Protein AF-A0A7X8AMC9-F1 (afdb_monomer_lite)

Structure (mmCIF, N/CA/C/O backbone):
data_AF-A0A7X8AMC9-F1
#
_entry.id   AF-A0A7X8AMC9-F1
#
loop_
_atom_site.group_PDB
_atom_site.id
_atom_site.type_symbol
_atom_site.label_atom_id
_atom_site.label_alt_id
_atom_site.label_comp_id
_atom_site.label_asym_id
_atom_site.label_entity_id
_atom_site.label_seq_id
_atom_site.pdbx_PDB_ins_code
_atom_site.Cartn_x
_atom_site.Cartn_y
_atom_site.Cartn_z
_atom_site.occupancy
_atom_site.B_iso_or_equiv
_atom_site.auth_seq_id
_atom_site.auth_comp_id
_atom_site.auth_asym_id
_atom_site.auth_atom_id
_atom_site.pdbx_PDB_model_num
ATOM 1 N N . MET A 1 1 ? 60.939 -0.524 -78.501 1.00 47.84 1 MET A N 1
ATOM 2 C CA . MET A 1 1 ? 60.073 -1.583 -77.942 1.00 47.84 1 MET A CA 1
ATOM 3 C C . MET A 1 1 ? 59.362 -1.048 -76.698 1.00 47.84 1 MET A C 1
ATOM 5 O O . MET A 1 1 ? 59.780 -1.388 -75.613 1.00 47.84 1 MET A O 1
ATOM 9 N N . ASN A 1 2 ? 58.395 -0.122 -76.841 1.00 51.81 2 ASN A N 1
ATOM 10 C CA . ASN A 1 2 ? 57.656 0.478 -75.702 1.00 51.81 2 ASN A CA 1
ATOM 11 C C . ASN A 1 2 ? 56.337 1.196 -76.094 1.00 51.81 2 ASN A C 1
ATOM 13 O O . ASN A 1 2 ? 55.793 1.948 -75.298 1.00 51.81 2 ASN A O 1
ATOM 17 N N . TYR A 1 3 ? 55.807 0.986 -77.306 1.00 45.94 3 TYR A N 1
ATOM 18 C CA . TYR A 1 3 ? 54.571 1.655 -77.759 1.00 45.94 3 TYR A CA 1
ATOM 19 C C . TYR A 1 3 ? 53.300 0.797 -77.618 1.00 45.94 3 TYR A C 1
ATOM 21 O O . TYR A 1 3 ? 52.198 1.328 -77.658 1.00 45.94 3 TYR A O 1
ATOM 29 N N . TRP A 1 4 ? 53.441 -0.517 -77.412 1.00 45.69 4 TRP A N 1
ATOM 30 C CA . TRP A 1 4 ? 52.302 -1.441 -77.315 1.00 45.69 4 TRP A CA 1
ATOM 31 C C . TRP A 1 4 ? 51.737 -1.582 -75.892 1.00 45.69 4 TRP A C 1
ATOM 33 O O . TRP A 1 4 ? 50.541 -1.799 -75.736 1.00 45.69 4 TRP A O 1
ATOM 43 N N . LEU A 1 5 ? 52.565 -1.403 -74.854 1.00 51.44 5 LEU A N 1
ATOM 44 C CA . LEU A 1 5 ? 52.135 -1.515 -73.451 1.00 51.44 5 LEU A CA 1
ATOM 45 C C . LEU A 1 5 ? 51.328 -0.297 -72.971 1.00 51.44 5 LEU A C 1
ATOM 47 O O . LEU A 1 5 ? 50.452 -0.427 -72.122 1.00 51.44 5 LEU A O 1
ATOM 51 N N . THR A 1 6 ? 51.585 0.887 -73.527 1.00 51.53 6 THR A N 1
ATOM 52 C CA . THR A 1 6 ? 50.874 2.125 -73.173 1.00 51.53 6 THR A CA 1
ATOM 53 C C . THR A 1 6 ? 49.491 2.219 -73.819 1.00 51.53 6 THR A C 1
ATOM 55 O O . THR A 1 6 ? 48.565 2.726 -73.187 1.00 51.53 6 THR A O 1
ATOM 58 N N . GLN A 1 7 ? 49.302 1.674 -75.027 1.00 49.00 7 GLN A N 1
ATOM 59 C CA . GLN A 1 7 ? 47.988 1.645 -75.684 1.00 49.00 7 GLN A CA 1
ATOM 60 C C . GLN A 1 7 ? 47.012 0.659 -75.024 1.00 49.00 7 GLN A C 1
ATOM 62 O O . GLN A 1 7 ? 45.835 0.984 -74.874 1.00 49.00 7 GLN A O 1
ATOM 67 N N . SER A 1 8 ? 47.485 -0.503 -74.558 1.00 52.16 8 SER A N 1
ATOM 68 C CA . SER A 1 8 ? 46.627 -1.476 -73.865 1.00 52.16 8 SER A CA 1
ATOM 69 C C . SER A 1 8 ? 46.192 -0.997 -72.475 1.00 52.16 8 SER A C 1
ATOM 71 O O . SER A 1 8 ? 45.055 -1.228 -72.075 1.00 52.16 8 SER A O 1
ATOM 73 N N . PHE A 1 9 ? 47.060 -0.279 -71.753 1.00 51.66 9 PHE A N 1
ATOM 74 C CA . PHE A 1 9 ? 46.737 0.271 -70.429 1.00 51.66 9 PHE A CA 1
ATOM 75 C C . PHE A 1 9 ? 45.776 1.467 -70.516 1.00 51.66 9 PHE A C 1
ATOM 77 O O . PHE A 1 9 ? 44.861 1.595 -69.705 1.00 51.66 9 PHE A O 1
ATOM 84 N N . SER A 1 10 ? 45.941 2.312 -71.541 1.00 52.62 10 SER A N 1
ATOM 85 C CA . SER A 1 10 ? 45.059 3.455 -71.810 1.00 52.62 10 SER A CA 1
ATOM 86 C C . SER A 1 10 ? 43.629 3.031 -72.177 1.00 52.62 10 SER A C 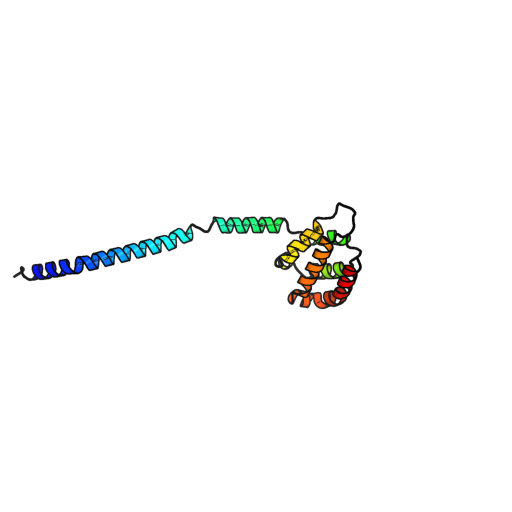1
ATOM 88 O O . SER A 1 10 ? 42.679 3.664 -71.713 1.00 52.62 10 SER A O 1
ATOM 90 N N . GLY A 1 11 ? 43.462 1.952 -72.952 1.00 51.91 11 GLY A N 1
ATOM 91 C CA . GLY A 1 11 ? 42.142 1.410 -73.297 1.00 51.91 11 GLY A CA 1
ATOM 92 C C . GLY A 1 11 ? 41.417 0.775 -72.105 1.00 51.91 11 GLY A C 1
ATOM 93 O O . GLY A 1 11 ? 40.220 0.989 -71.929 1.00 51.91 11 GLY A O 1
ATOM 94 N N . TYR A 1 12 ? 42.153 0.068 -71.242 1.00 53.19 12 TYR A N 1
ATOM 95 C CA . TYR A 1 12 ? 41.600 -0.603 -70.060 1.00 53.19 12 TYR A CA 1
ATOM 96 C C . TYR A 1 12 ? 41.173 0.387 -68.963 1.00 53.19 12 TYR A C 1
ATOM 98 O O . TYR A 1 12 ? 40.113 0.237 -68.358 1.00 53.19 12 TYR A O 1
ATOM 106 N N . LEU A 1 13 ? 41.955 1.451 -68.748 1.00 51.66 13 LEU A N 1
ATOM 107 C CA . LEU A 1 13 ? 41.579 2.545 -67.849 1.00 51.66 13 LEU A CA 1
ATOM 108 C C . LEU A 1 13 ? 40.309 3.250 -68.339 1.00 51.66 13 LEU A C 1
ATOM 110 O O . LEU A 1 13 ? 39.369 3.397 -67.571 1.00 51.66 13 LEU A O 1
ATOM 114 N N . SER A 1 14 ? 40.218 3.612 -69.621 1.00 54.81 14 SER A N 1
ATOM 115 C CA . SER A 1 14 ? 39.044 4.322 -70.158 1.00 54.81 14 SER A CA 1
ATOM 116 C C . SER A 1 14 ? 37.718 3.572 -69.934 1.00 54.81 14 SER A C 1
ATOM 118 O O . SER A 1 14 ? 36.706 4.188 -69.602 1.00 54.81 14 SER A O 1
ATOM 120 N N . GLN A 1 15 ? 37.726 2.238 -70.043 1.00 57.19 15 GLN A N 1
ATOM 121 C CA . GLN A 1 15 ? 36.517 1.416 -69.940 1.00 57.19 15 GLN A CA 1
ATOM 122 C C . GLN A 1 15 ? 36.072 1.142 -68.487 1.00 57.19 15 GLN A C 1
ATOM 124 O O . GLN A 1 15 ? 34.874 1.034 -68.236 1.00 57.19 15 GLN A O 1
ATOM 129 N N . HIS A 1 16 ? 37.001 1.112 -67.520 1.00 58.16 16 HIS A N 1
ATOM 130 C CA . HIS A 1 16 ? 36.711 0.825 -66.101 1.00 58.16 16 HIS A CA 1
ATOM 131 C C . HIS A 1 16 ? 36.710 2.059 -65.179 1.00 58.16 16 HIS A C 1
ATOM 133 O O . HIS A 1 16 ? 36.350 1.958 -64.005 1.00 58.16 16 HIS A O 1
ATOM 139 N N . MET A 1 17 ? 37.065 3.247 -65.682 1.00 62.25 17 MET A N 1
ATOM 140 C CA . MET A 1 17 ? 37.044 4.491 -64.896 1.00 62.25 17 MET A CA 1
ATOM 141 C C . MET A 1 17 ? 35.646 4.830 -64.361 1.00 62.25 17 MET A C 1
ATOM 143 O O . MET A 1 17 ? 35.526 5.275 -63.222 1.00 62.25 17 MET A O 1
ATOM 147 N N . ASN A 1 18 ? 34.582 4.558 -65.124 1.00 63.50 18 ASN A N 1
ATOM 148 C CA . ASN A 1 18 ? 33.211 4.758 -64.643 1.00 63.50 18 ASN A CA 1
ATOM 149 C C . ASN A 1 18 ? 32.849 3.806 -63.490 1.00 63.50 18 ASN A C 1
ATOM 151 O O . ASN A 1 18 ? 32.222 4.237 -62.526 1.00 63.50 18 ASN A O 1
ATOM 155 N N . GLU A 1 19 ? 33.280 2.542 -63.539 1.00 68.25 19 GLU A N 1
ATOM 156 C CA . GLU A 1 19 ? 33.027 1.569 -62.465 1.00 68.25 19 GLU A CA 1
ATOM 157 C C . GLU A 1 19 ? 33.773 1.939 -61.176 1.00 68.25 19 GLU A C 1
ATOM 159 O O . GLU A 1 19 ? 33.214 1.845 -60.080 1.00 68.25 19 GLU A O 1
ATOM 164 N N . LEU A 1 20 ? 35.006 2.443 -61.295 1.00 74.12 20 LEU A N 1
ATOM 165 C CA . LEU A 1 20 ? 35.791 2.930 -60.158 1.00 74.12 20 LEU A CA 1
ATOM 166 C C . LEU A 1 20 ? 35.185 4.194 -59.531 1.00 74.12 20 LEU A C 1
ATOM 168 O O . LEU A 1 20 ? 35.128 4.296 -58.305 1.00 74.12 20 LEU A O 1
ATOM 172 N N . ILE A 1 21 ? 34.682 5.127 -60.345 1.00 75.31 21 ILE A N 1
ATOM 173 C CA . ILE A 1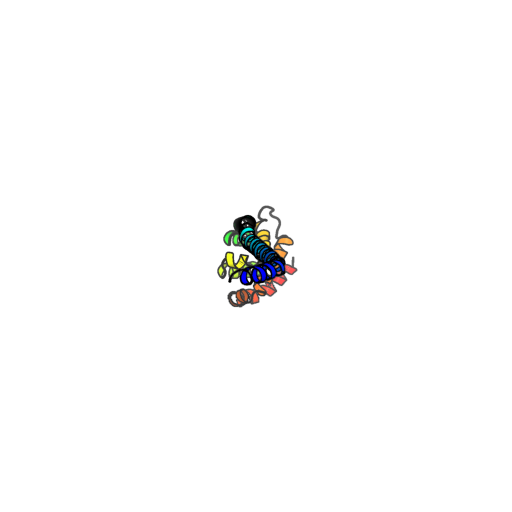 21 ? 34.009 6.342 -59.858 1.00 75.31 21 ILE A CA 1
ATOM 174 C C . ILE A 1 21 ? 32.716 5.981 -59.119 1.00 75.31 21 ILE A C 1
ATOM 176 O O . ILE A 1 21 ? 32.492 6.463 -58.008 1.00 75.31 21 ILE A O 1
ATOM 180 N N . VAL A 1 22 ? 31.887 5.101 -59.689 1.00 74.12 22 VAL A N 1
ATOM 181 C CA . VAL A 1 22 ? 30.633 4.657 -59.057 1.00 74.12 22 VAL A CA 1
ATOM 182 C C . VAL A 1 22 ? 30.916 3.939 -57.739 1.00 74.12 22 VAL A C 1
ATOM 184 O O . VAL A 1 22 ? 30.296 4.253 -56.723 1.00 74.12 22 VAL A O 1
ATOM 187 N N . THR A 1 23 ? 31.900 3.038 -57.722 1.00 79.31 23 THR A N 1
ATOM 188 C CA . THR A 1 23 ? 32.300 2.325 -56.500 1.00 79.31 23 THR A CA 1
ATOM 189 C C . THR A 1 23 ? 32.797 3.300 -55.430 1.00 79.31 23 THR A C 1
ATOM 191 O O . THR A 1 23 ? 32.397 3.199 -54.270 1.00 79.31 23 THR A O 1
ATOM 194 N N . GLY A 1 24 ? 33.595 4.302 -55.813 1.00 80.94 24 GLY A N 1
ATOM 195 C CA . GLY A 1 24 ? 34.056 5.355 -54.906 1.00 80.94 24 GLY A CA 1
ATOM 196 C C . GLY A 1 24 ? 32.911 6.171 -54.297 1.00 80.94 24 GLY A C 1
ATOM 197 O O . GLY A 1 24 ? 32.902 6.412 -53.090 1.00 80.94 24 GLY A O 1
ATOM 198 N N . ILE A 1 25 ? 31.905 6.540 -55.096 1.00 83.31 25 ILE A N 1
ATOM 199 C CA . ILE A 1 25 ? 30.727 7.284 -54.620 1.00 83.31 25 ILE A CA 1
ATOM 200 C C . ILE A 1 25 ? 29.918 6.451 -53.620 1.00 83.31 25 ILE A C 1
ATOM 202 O O . ILE A 1 25 ? 29.524 6.971 -52.576 1.00 83.31 25 ILE A O 1
ATOM 206 N N . VAL A 1 26 ? 29.705 5.161 -53.895 1.00 84.06 26 VAL A N 1
ATOM 207 C CA . VAL A 1 26 ? 28.954 4.261 -53.001 1.00 84.06 26 VAL A CA 1
ATOM 208 C C . VAL A 1 26 ? 29.668 4.097 -51.660 1.00 84.06 26 VAL A C 1
ATOM 210 O O . VAL A 1 26 ? 29.029 4.193 -50.612 1.00 84.06 26 VAL A O 1
ATOM 213 N N . VAL A 1 27 ? 30.991 3.917 -51.665 1.00 87.12 27 VAL A N 1
ATOM 214 C CA . VAL A 1 27 ? 31.783 3.799 -50.429 1.00 87.12 27 VAL A CA 1
ATOM 215 C C . VAL A 1 27 ? 31.738 5.096 -49.618 1.00 87.12 27 VAL A C 1
ATOM 217 O O . VAL A 1 27 ? 31.517 5.051 -48.407 1.00 87.12 27 VAL A O 1
ATOM 220 N N . CYS A 1 28 ? 31.865 6.257 -50.266 1.00 86.19 28 CYS A N 1
ATOM 221 C CA . CYS A 1 28 ? 31.738 7.555 -49.599 1.00 86.19 28 CYS A CA 1
ATOM 222 C C . CYS A 1 28 ? 30.335 7.773 -49.014 1.00 86.19 28 CYS A C 1
ATOM 224 O O . CYS A 1 28 ? 30.213 8.232 -47.879 1.00 86.19 28 CYS A O 1
ATOM 226 N N . ALA A 1 29 ? 29.277 7.407 -49.742 1.00 84.31 29 ALA A N 1
ATOM 227 C CA . ALA A 1 29 ? 27.903 7.513 -49.258 1.00 84.31 29 ALA A CA 1
ATOM 228 C C . ALA A 1 29 ? 27.663 6.613 -48.036 1.00 84.31 29 ALA A C 1
ATOM 230 O O . ALA A 1 29 ? 27.111 7.069 -47.035 1.00 84.31 29 ALA A O 1
ATOM 231 N N . LEU A 1 30 ? 28.144 5.366 -48.074 1.00 86.25 30 LEU A N 1
ATOM 232 C CA . LEU A 1 30 ? 28.070 4.447 -46.936 1.00 86.25 30 LEU A CA 1
ATOM 233 C C . LEU A 1 30 ? 28.838 4.986 -45.725 1.00 86.25 30 LEU A C 1
ATOM 235 O O . LEU A 1 30 ? 28.332 4.928 -44.606 1.00 86.25 30 LEU A O 1
ATOM 239 N N . PHE A 1 31 ? 30.019 5.567 -45.937 1.00 87.06 31 PHE A N 1
ATOM 240 C CA . PHE A 1 31 ? 30.802 6.167 -44.859 1.00 87.06 31 PHE A CA 1
ATOM 241 C C . PHE A 1 31 ? 30.080 7.364 -44.222 1.00 87.06 31 PHE A C 1
ATOM 243 O O . PHE A 1 31 ? 30.005 7.451 -42.998 1.00 87.06 31 PHE A O 1
ATOM 250 N N . ILE A 1 32 ? 29.471 8.240 -45.029 1.00 85.88 32 ILE A N 1
ATOM 251 C CA . ILE A 1 32 ? 28.666 9.370 -44.537 1.00 85.88 32 ILE A CA 1
ATOM 252 C C . ILE A 1 32 ? 27.464 8.870 -43.729 1.00 85.88 32 ILE A C 1
ATOM 254 O O . ILE A 1 32 ? 27.199 9.404 -42.655 1.00 85.88 32 ILE A O 1
ATOM 258 N N . VAL A 1 33 ? 26.770 7.826 -44.192 1.00 83.12 33 VAL A N 1
ATOM 259 C CA . VAL A 1 33 ? 25.640 7.223 -43.464 1.00 83.12 33 VAL A CA 1
ATOM 260 C C . VAL A 1 33 ? 26.095 6.629 -42.131 1.00 83.12 33 VAL A C 1
ATOM 262 O O . VAL A 1 33 ? 25.443 6.853 -41.114 1.00 83.12 33 VAL A O 1
ATOM 265 N N . ILE A 1 34 ? 27.230 5.928 -42.092 1.00 82.75 34 ILE A N 1
ATOM 266 C CA . ILE A 1 34 ? 27.781 5.358 -40.852 1.00 82.75 34 ILE A CA 1
ATOM 267 C C . ILE A 1 34 ? 28.174 6.466 -39.870 1.00 82.75 34 ILE A C 1
ATOM 269 O O . ILE A 1 34 ? 27.827 6.385 -38.690 1.00 82.75 34 ILE A O 1
ATOM 273 N N . VAL A 1 35 ? 28.854 7.517 -40.334 1.00 82.19 35 VAL A N 1
ATOM 274 C CA . VAL A 1 35 ? 29.218 8.675 -39.500 1.00 82.19 35 VAL A CA 1
ATOM 275 C C . VAL A 1 35 ? 27.965 9.392 -39.005 1.00 82.19 35 VAL A C 1
ATOM 277 O O . VAL A 1 35 ? 27.872 9.707 -37.824 1.00 82.19 35 VAL A O 1
ATOM 280 N N . TYR A 1 36 ? 26.961 9.584 -39.860 1.00 76.94 36 TYR A N 1
ATOM 281 C CA . TYR A 1 36 ? 25.689 10.183 -39.469 1.00 76.94 36 TYR A CA 1
ATOM 282 C C . TYR A 1 36 ? 24.993 9.344 -38.390 1.00 76.94 36 TYR A C 1
ATOM 284 O O . TYR A 1 36 ? 24.673 9.863 -37.325 1.00 76.94 36 TYR A O 1
ATOM 292 N N . LEU A 1 37 ? 24.843 8.033 -38.597 1.00 74.62 37 LEU A N 1
ATOM 293 C CA . LEU A 1 37 ? 24.197 7.135 -37.637 1.00 74.62 37 LEU A CA 1
ATOM 294 C C . LEU A 1 37 ? 24.965 7.019 -36.320 1.00 74.62 37 LEU A C 1
ATOM 296 O O . LEU A 1 37 ? 24.344 6.937 -35.268 1.00 74.62 37 LEU A O 1
ATOM 300 N N . THR A 1 38 ? 26.295 7.013 -36.336 1.00 72.44 38 THR A N 1
ATOM 301 C CA . THR A 1 38 ? 27.094 6.905 -35.103 1.00 72.44 38 THR A CA 1
ATOM 302 C C . THR A 1 38 ? 27.187 8.229 -34.347 1.00 72.44 38 THR A C 1
ATOM 304 O O . THR A 1 38 ? 27.151 8.234 -33.115 1.00 72.44 38 THR A O 1
ATOM 307 N N . PHE A 1 39 ? 27.267 9.355 -35.058 1.00 63.56 39 PHE A N 1
ATOM 308 C CA . PHE A 1 39 ? 27.466 10.673 -34.459 1.00 63.56 39 PHE A CA 1
ATOM 309 C C . PHE A 1 39 ? 26.147 11.340 -34.046 1.00 63.56 39 PHE A C 1
ATOM 311 O O . PHE A 1 39 ? 26.056 11.868 -32.937 1.00 63.56 39 PHE A O 1
ATOM 318 N N . PHE A 1 40 ? 25.092 11.271 -34.870 1.00 58.88 40 PHE A N 1
ATOM 319 C CA . PHE A 1 40 ? 23.781 11.828 -34.507 1.00 58.88 40 PHE A CA 1
ATOM 320 C C . PHE A 1 40 ? 23.047 10.983 -33.466 1.00 58.88 40 PHE A C 1
ATOM 322 O O . PHE A 1 40 ? 22.411 11.550 -32.578 1.00 58.88 40 PHE A O 1
ATOM 329 N N . ARG A 1 41 ? 23.197 9.651 -33.482 1.00 55.31 41 ARG A N 1
ATOM 330 C CA . ARG A 1 41 ? 22.585 8.783 -32.459 1.00 55.31 41 ARG A CA 1
ATOM 331 C C . ARG A 1 41 ? 23.209 8.970 -31.072 1.00 55.31 41 ARG A C 1
ATOM 333 O O . ARG A 1 41 ? 22.542 8.718 -30.082 1.00 55.31 41 ARG A O 1
ATOM 340 N N . ARG A 1 42 ? 24.446 9.481 -30.977 1.00 52.56 42 ARG A N 1
ATOM 341 C CA . ARG A 1 42 ? 25.078 9.840 -29.691 1.00 52.56 42 ARG A CA 1
ATOM 342 C C . ARG A 1 42 ? 24.671 11.211 -29.145 1.00 52.56 42 ARG A C 1
ATOM 344 O O . ARG A 1 42 ? 24.874 11.454 -27.961 1.00 52.56 42 ARG A O 1
ATOM 351 N N . ARG A 1 43 ? 24.131 12.120 -29.965 1.00 52.34 43 ARG A N 1
ATOM 352 C CA . ARG A 1 43 ? 23.815 13.496 -29.531 1.00 52.34 43 ARG A CA 1
ATOM 353 C C . ARG A 1 43 ? 22.374 13.710 -29.068 1.00 52.34 43 ARG A C 1
ATOM 355 O O . ARG A 1 43 ? 22.101 14.758 -28.493 1.00 52.34 43 ARG A O 1
ATOM 362 N N . HIS A 1 44 ? 21.472 12.757 -29.298 1.00 49.25 44 HIS A N 1
ATOM 363 C CA . HIS A 1 44 ? 20.031 12.989 -29.150 1.00 49.25 44 HIS A CA 1
ATOM 364 C C . HIS A 1 44 ? 19.386 12.507 -27.839 1.00 49.25 44 HIS A C 1
ATOM 366 O O . HIS A 1 44 ? 18.186 12.701 -27.670 1.00 49.25 44 HIS A O 1
ATOM 372 N N . GLU A 1 45 ? 20.147 11.945 -26.894 1.00 52.69 45 GLU A N 1
ATOM 373 C CA . GLU A 1 45 ? 19.591 11.388 -25.646 1.00 52.69 45 GLU A CA 1
ATOM 374 C C . GLU A 1 45 ? 19.951 12.068 -24.300 1.00 52.69 45 GLU A C 1
ATOM 376 O O . GLU A 1 45 ? 19.585 11.505 -23.273 1.00 52.69 45 GLU A O 1
ATOM 381 N N . PRO A 1 46 ? 20.563 13.271 -24.190 1.00 50.91 46 PRO A N 1
ATOM 382 C CA . PRO A 1 46 ? 20.748 13.877 -22.864 1.00 50.91 46 PRO A CA 1
ATOM 383 C C . PRO A 1 46 ? 19.460 14.505 -22.288 1.00 50.91 46 PRO A C 1
ATOM 385 O O . PRO A 1 46 ? 19.304 14.576 -21.074 1.00 50.91 46 PRO A O 1
ATOM 388 N N . GLY A 1 47 ? 18.514 14.938 -23.134 1.00 52.91 47 GLY A N 1
ATOM 389 C CA . GLY A 1 47 ? 17.319 15.676 -22.689 1.00 52.91 47 GLY A CA 1
ATOM 390 C C . GLY A 1 47 ? 16.162 14.805 -22.184 1.00 52.91 47 GLY A C 1
ATOM 391 O O . GLY A 1 47 ? 15.475 15.187 -21.244 1.00 52.91 47 GLY A O 1
ATOM 392 N N . ILE A 1 48 ? 15.951 13.621 -22.772 1.00 54.62 48 ILE A N 1
ATOM 393 C CA . ILE A 1 48 ? 14.868 12.711 -22.356 1.00 54.62 48 ILE A CA 1
ATOM 394 C C . ILE A 1 48 ? 15.223 12.025 -21.034 1.00 54.62 48 ILE A C 1
ATOM 396 O O . ILE A 1 48 ? 14.365 11.913 -20.167 1.00 54.62 48 ILE A O 1
ATOM 400 N N . GLN A 1 49 ? 16.486 11.627 -20.841 1.00 50.53 49 GLN A N 1
ATOM 401 C CA . GLN A 1 49 ? 16.924 11.036 -19.575 1.00 50.53 49 GLN A CA 1
ATOM 402 C C . GLN A 1 49 ? 16.822 12.036 -18.418 1.00 50.53 49 GLN A C 1
ATOM 404 O O . GLN A 1 49 ? 16.255 11.684 -17.393 1.00 50.53 49 GLN A O 1
ATOM 409 N N . GLN A 1 50 ? 17.235 13.295 -18.605 1.00 52.81 50 GLN A N 1
ATOM 410 C CA . GLN A 1 50 ? 17.063 14.338 -17.583 1.00 52.81 50 GLN A CA 1
ATOM 411 C C . GLN A 1 50 ? 15.591 14.662 -17.296 1.00 52.81 50 GLN A C 1
ATOM 413 O O . GLN A 1 50 ? 15.237 14.917 -16.147 1.00 52.81 50 GLN A O 1
ATOM 418 N N . LEU A 1 51 ? 14.714 14.636 -18.307 1.00 56.22 51 LEU A N 1
ATOM 419 C CA . LEU A 1 51 ? 13.275 14.845 -18.113 1.00 56.22 51 LEU A CA 1
ATOM 420 C C . LEU A 1 51 ? 12.624 13.672 -17.364 1.00 56.22 51 LEU A C 1
ATOM 422 O O . LEU A 1 51 ? 11.806 13.889 -16.478 1.00 56.22 51 LEU A O 1
ATOM 426 N N . ILE A 1 52 ? 13.014 12.433 -17.677 1.00 56.41 52 ILE A N 1
ATOM 427 C CA . ILE A 1 52 ? 12.551 11.240 -16.956 1.00 56.41 52 ILE A CA 1
ATOM 428 C C . ILE A 1 52 ? 13.074 11.261 -15.520 1.00 56.41 52 ILE A C 1
ATOM 430 O O . ILE A 1 52 ? 12.309 11.005 -14.602 1.00 56.41 52 ILE A O 1
ATOM 434 N N . GLU A 1 53 ? 14.343 11.600 -15.309 1.00 51.69 53 GLU A N 1
ATOM 435 C CA . GLU A 1 53 ? 14.972 11.644 -13.989 1.00 51.69 53 GLU A CA 1
ATOM 436 C C . GLU A 1 53 ? 14.363 12.751 -13.116 1.00 51.69 53 GLU A C 1
ATOM 438 O O . GLU A 1 53 ? 14.003 12.496 -11.972 1.00 51.69 53 GLU A O 1
ATOM 443 N N . THR A 1 54 ? 14.116 13.943 -13.666 1.00 54.75 54 THR A N 1
ATOM 444 C CA . THR A 1 54 ? 13.412 15.026 -12.952 1.00 54.75 54 THR A CA 1
ATOM 445 C C . THR A 1 54 ? 11.947 14.697 -12.677 1.00 54.75 54 THR A C 1
ATOM 447 O O . THR A 1 54 ? 11.501 14.913 -11.555 1.00 54.75 54 THR A O 1
ATOM 450 N N . GLN A 1 55 ? 11.211 14.099 -13.621 1.00 56.44 55 GLN A N 1
ATOM 451 C CA . GLN A 1 55 ? 9.837 13.639 -13.376 1.00 56.44 55 GLN A CA 1
ATOM 452 C C . GLN A 1 55 ? 9.773 12.491 -12.367 1.00 56.44 55 GLN A C 1
ATOM 454 O O . GLN A 1 55 ? 8.835 12.424 -11.577 1.00 56.44 55 GLN A O 1
ATOM 459 N N . PHE A 1 56 ? 10.751 11.586 -12.361 1.00 53.38 56 PHE A N 1
ATOM 460 C CA . PHE A 1 56 ? 10.818 10.489 -11.400 1.00 53.38 56 PHE A CA 1
ATOM 461 C C . PHE A 1 56 ? 11.174 11.002 -10.001 1.00 53.38 56 PHE A C 1
ATOM 463 O O . PHE A 1 56 ? 10.549 10.575 -9.032 1.00 53.38 56 PHE A O 1
ATOM 470 N N . LEU A 1 57 ? 12.098 11.964 -9.897 1.00 51.88 57 LEU A N 1
ATOM 471 C CA . LEU A 1 57 ? 12.477 12.646 -8.652 1.00 51.88 57 LEU A CA 1
ATOM 472 C C . LEU A 1 57 ? 11.348 13.528 -8.099 1.00 51.88 57 LEU A C 1
ATOM 474 O O . LEU A 1 57 ? 11.102 13.542 -6.896 1.00 51.88 57 LEU A O 1
ATOM 478 N N . GLU A 1 58 ? 10.613 14.233 -8.957 1.00 51.91 58 GLU A N 1
ATOM 479 C CA . GLU A 1 58 ? 9.442 15.023 -8.561 1.00 51.91 58 GLU A CA 1
ATOM 480 C C . GLU A 1 58 ? 8.280 14.119 -8.125 1.00 51.91 58 GLU A C 1
ATOM 482 O O . GLU A 1 58 ? 7.601 14.399 -7.136 1.00 51.91 58 GLU A O 1
ATOM 487 N N . LYS A 1 59 ? 8.104 12.978 -8.802 1.00 53.53 59 LYS A N 1
ATOM 488 C CA . LYS A 1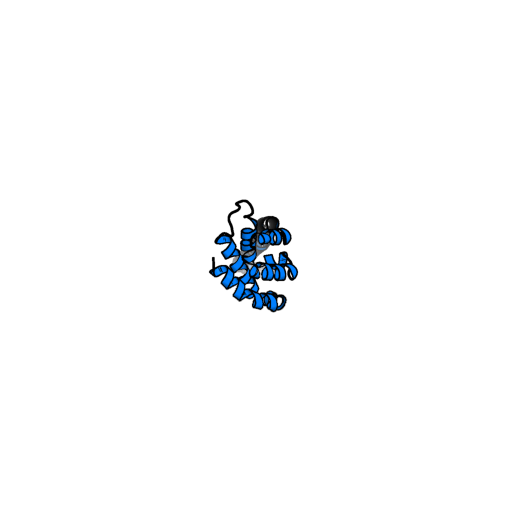 59 ? 7.095 11.978 -8.448 1.00 53.53 59 LYS A CA 1
ATOM 489 C C . LYS A 1 59 ? 7.428 11.234 -7.159 1.00 53.53 59 LYS A C 1
ATOM 491 O O . LYS A 1 59 ? 6.491 10.922 -6.444 1.00 53.53 59 LYS A O 1
ATOM 496 N N . THR A 1 60 ? 8.705 10.991 -6.838 1.00 53.31 60 THR A N 1
ATOM 497 C CA . THR A 1 60 ? 9.137 10.386 -5.557 1.00 53.31 60 THR A CA 1
ATOM 498 C C . THR A 1 60 ? 9.130 11.375 -4.396 1.00 53.31 60 THR A C 1
ATOM 500 O O . THR A 1 60 ? 8.820 10.980 -3.277 1.00 53.31 60 THR A O 1
ATOM 503 N N . ARG A 1 61 ? 9.388 12.665 -4.643 1.00 56.94 61 ARG A N 1
ATOM 504 C CA . ARG A 1 61 ? 9.350 13.712 -3.606 1.00 56.94 61 ARG A CA 1
ATOM 505 C C . ARG A 1 61 ? 7.952 13.938 -3.009 1.00 56.94 61 ARG A C 1
ATOM 507 O O . ARG A 1 61 ? 7.860 14.424 -1.888 1.00 56.94 61 ARG A O 1
ATOM 514 N N . ASN A 1 62 ? 6.895 13.575 -3.737 1.00 71.12 62 ASN A N 1
ATOM 515 C CA . ASN A 1 62 ? 5.500 13.739 -3.313 1.00 71.12 62 ASN A CA 1
ATOM 516 C C . ASN A 1 62 ? 4.825 12.414 -2.906 1.00 71.12 62 ASN A C 1
ATOM 518 O O . ASN A 1 62 ? 3.600 12.368 -2.787 1.00 71.12 62 ASN A O 1
ATOM 522 N N . LEU A 1 63 ? 5.586 11.325 -2.742 1.00 83.12 63 LEU A N 1
ATOM 523 C CA . LEU A 1 63 ? 5.024 10.069 -2.245 1.00 83.12 63 LEU A CA 1
ATOM 524 C C . LEU A 1 63 ? 4.909 10.126 -0.724 1.00 83.12 63 LEU A C 1
ATOM 526 O O . LEU A 1 63 ? 5.872 10.533 -0.072 1.00 83.12 63 LEU A O 1
ATOM 530 N N . PRO A 1 64 ? 3.773 9.698 -0.153 1.00 86.94 64 PRO A N 1
ATOM 531 C CA . PRO A 1 64 ? 3.601 9.762 1.284 1.00 86.94 64 PRO A CA 1
ATOM 532 C C . PRO A 1 64 ? 4.586 8.844 2.021 1.00 86.94 64 PRO A C 1
ATOM 534 O O . PRO A 1 64 ? 5.102 7.859 1.497 1.00 86.94 64 PRO A O 1
ATOM 537 N N . THR A 1 65 ? 4.884 9.142 3.269 1.00 90.06 65 THR A N 1
ATOM 538 C CA . THR A 1 65 ? 5.666 8.238 4.116 1.00 90.06 65 THR A CA 1
ATOM 539 C C . THR A 1 65 ? 4.762 7.185 4.748 1.00 90.06 65 THR A C 1
ATOM 541 O O . THR A 1 65 ? 3.534 7.322 4.786 1.00 90.06 65 THR A O 1
ATOM 544 N N . LYS A 1 66 ? 5.365 6.115 5.275 1.00 91.06 66 LYS A N 1
ATOM 545 C CA . LYS A 1 66 ? 4.634 5.110 6.054 1.00 91.06 66 LYS A CA 1
ATOM 546 C C . LYS A 1 66 ? 3.878 5.773 7.207 1.00 91.06 66 LYS A C 1
ATOM 548 O O . LYS A 1 66 ? 2.727 5.438 7.462 1.00 91.06 66 LYS A O 1
ATOM 553 N N . GLU A 1 67 ? 4.517 6.720 7.879 1.00 89.06 67 GLU A N 1
ATOM 554 C CA . GLU A 1 67 ? 3.977 7.454 9.016 1.00 89.06 67 GLU A CA 1
ATOM 555 C C . GLU A 1 67 ? 2.794 8.335 8.604 1.00 89.06 67 GLU A C 1
ATOM 557 O O . GLU A 1 67 ? 1.775 8.341 9.289 1.00 89.06 67 GLU A O 1
ATOM 562 N N . GLU A 1 68 ? 2.880 9.032 7.469 1.00 88.75 68 GLU A N 1
ATOM 563 C CA . GLU A 1 68 ? 1.768 9.833 6.936 1.00 88.75 68 GLU A CA 1
ATOM 564 C C . GLU A 1 68 ? 0.549 8.969 6.608 1.00 88.75 68 GLU A C 1
ATOM 566 O O . GLU A 1 68 ? -0.575 9.330 6.957 1.00 88.75 68 GLU A O 1
ATOM 571 N N . ILE A 1 69 ? 0.769 7.795 6.011 1.00 89.62 69 ILE A N 1
ATOM 572 C CA . ILE A 1 69 ? -0.301 6.835 5.727 1.00 89.62 69 ILE A CA 1
ATOM 573 C C . ILE A 1 69 ? -0.908 6.307 7.032 1.00 89.62 69 ILE A C 1
ATOM 575 O O . ILE A 1 69 ? -2.128 6.308 7.180 1.00 89.62 69 ILE A O 1
ATOM 579 N N . LEU A 1 70 ? -0.079 5.879 7.990 1.00 86.88 70 LEU A N 1
ATOM 580 C CA . LEU A 1 70 ? -0.549 5.351 9.275 1.00 86.88 70 LEU A CA 1
ATOM 581 C C . LEU A 1 70 ? -1.303 6.402 10.103 1.00 86.88 70 LEU A C 1
ATOM 583 O O . LEU A 1 70 ? -2.264 6.065 10.787 1.00 86.88 70 LEU A O 1
ATOM 587 N N . ASN A 1 71 ? -0.910 7.671 10.019 1.00 85.69 71 ASN A N 1
ATOM 588 C CA . ASN A 1 71 ? -1.637 8.760 10.666 1.00 85.69 71 ASN A CA 1
ATOM 589 C C . ASN A 1 71 ? -2.980 9.024 9.976 1.00 85.69 71 ASN A C 1
ATOM 591 O O . ASN A 1 71 ? -3.982 9.223 10.655 1.00 85.69 71 ASN A O 1
ATOM 595 N N . ALA A 1 72 ? -3.023 8.976 8.640 1.00 81.88 72 ALA A N 1
ATOM 596 C CA . ALA A 1 72 ? -4.260 9.168 7.889 1.00 81.88 72 ALA A CA 1
ATOM 597 C C . ALA A 1 72 ? -5.304 8.078 8.187 1.00 81.88 72 ALA A C 1
ATOM 599 O O . ALA A 1 72 ? -6.495 8.374 8.236 1.00 81.88 72 ALA A O 1
ATOM 600 N N . ILE A 1 73 ? -4.877 6.832 8.433 1.00 81.12 73 ILE A N 1
ATOM 601 C CA . ILE A 1 73 ? -5.819 5.735 8.702 1.00 81.12 73 ILE A CA 1
ATOM 602 C C . ILE A 1 73 ? -6.441 5.742 10.100 1.00 81.12 73 ILE A C 1
ATOM 604 O O . ILE A 1 73 ? -7.416 5.024 10.313 1.00 81.12 73 ILE A O 1
ATOM 608 N N . VAL A 1 74 ? -5.932 6.542 11.044 1.00 77.31 74 VAL A N 1
ATOM 609 C CA . VAL A 1 74 ? -6.567 6.707 12.369 1.00 77.31 74 VAL A CA 1
ATOM 610 C C . VAL A 1 74 ? -7.986 7.266 12.226 1.00 77.31 74 VAL A C 1
ATOM 612 O O . VAL A 1 74 ? -8.873 6.910 12.996 1.00 77.31 74 VAL A O 1
ATOM 615 N N . GLU A 1 75 ? -8.225 8.063 11.184 1.00 76.44 75 GLU A N 1
ATOM 616 C CA . GLU A 1 75 ? -9.533 8.634 10.846 1.00 76.44 75 GLU A CA 1
ATOM 617 C C . GLU A 1 75 ? -10.502 7.604 10.221 1.00 76.44 75 GLU A C 1
ATOM 619 O O . GLU A 1 75 ? -11.648 7.931 9.909 1.00 76.44 75 GLU A O 1
ATOM 624 N N . PHE A 1 76 ? -10.066 6.353 10.018 1.00 82.00 76 PHE A N 1
ATOM 625 C CA . PHE A 1 76 ? -10.856 5.268 9.423 1.00 82.00 76 PHE A CA 1
ATOM 626 C C . PHE A 1 76 ? -11.339 4.243 10.460 1.00 82.00 76 PHE A C 1
ATOM 628 O O . PHE A 1 76 ? -11.389 3.045 10.187 1.00 82.00 76 PHE A O 1
ATOM 635 N N . ASP A 1 77 ? -11.727 4.710 11.647 1.00 81.62 77 ASP A N 1
ATOM 636 C CA . ASP A 1 77 ? -12.157 3.898 12.798 1.00 81.62 77 ASP A CA 1
ATOM 637 C C . ASP A 1 77 ? -13.256 2.858 12.488 1.00 81.62 77 ASP A C 1
ATOM 639 O O . ASP A 1 77 ? -13.281 1.778 13.080 1.00 81.62 77 ASP A O 1
ATOM 643 N N . ARG A 1 78 ? -14.131 3.143 11.517 1.00 86.25 78 ARG A N 1
ATOM 644 C CA . ARG A 1 78 ? -15.185 2.235 11.027 1.00 86.25 78 ARG A CA 1
ATOM 645 C C . ARG A 1 78 ? -14.683 1.062 10.178 1.00 86.25 78 ARG A C 1
ATOM 647 O O . ARG A 1 78 ? -15.491 0.200 9.849 1.00 86.25 78 ARG A O 1
ATOM 654 N N . TYR A 1 79 ? -13.397 1.029 9.825 1.00 91.00 79 TYR A N 1
ATOM 655 C CA . TYR A 1 79 ? -12.790 0.021 8.944 1.00 91.00 79 TYR A CA 1
ATOM 656 C C . TYR A 1 79 ? -11.605 -0.683 9.623 1.00 91.00 79 TYR A C 1
ATOM 658 O O . TYR A 1 79 ? -10.469 -0.634 9.130 1.00 91.00 79 TYR A O 1
ATOM 666 N N . PRO A 1 80 ? -11.818 -1.334 10.780 1.00 93.00 80 PRO A N 1
ATOM 667 C CA . PRO A 1 80 ? -10.741 -1.978 11.525 1.00 93.00 80 PRO A CA 1
ATOM 668 C C . PRO A 1 80 ? -10.061 -3.095 10.724 1.00 93.00 80 PRO A C 1
ATOM 670 O O . PRO A 1 80 ? -8.859 -3.319 10.892 1.00 93.00 80 PRO A O 1
ATOM 673 N N . SER A 1 81 ? -10.792 -3.772 9.832 1.00 94.94 81 SER A N 1
ATOM 674 C CA . SER A 1 81 ? -10.242 -4.833 8.985 1.00 94.94 81 SER A CA 1
ATOM 675 C C . SER A 1 81 ? -9.252 -4.274 7.959 1.00 94.94 81 SER A C 1
ATOM 677 O O . SER A 1 81 ? -8.159 -4.820 7.791 1.00 94.94 81 SER A O 1
ATOM 679 N N . PHE A 1 82 ? -9.562 -3.121 7.355 1.00 94.81 82 PHE A N 1
ATOM 680 C CA . PHE A 1 82 ? -8.626 -2.407 6.479 1.00 94.81 82 PHE A CA 1
ATOM 681 C C . PHE A 1 82 ? -7.359 -1.977 7.220 1.00 94.81 82 PHE A C 1
ATOM 683 O O . PHE A 1 82 ? -6.252 -2.212 6.734 1.00 94.81 82 PHE A O 1
ATOM 690 N N . ILE A 1 83 ? -7.507 -1.383 8.409 1.00 93.94 83 ILE A N 1
ATOM 691 C CA . ILE A 1 83 ? -6.372 -0.909 9.214 1.00 93.94 83 ILE A CA 1
ATOM 692 C C . ILE A 1 83 ? -5.411 -2.064 9.518 1.00 93.94 83 ILE A C 1
ATOM 694 O O . ILE A 1 83 ? -4.194 -1.901 9.393 1.00 93.94 83 ILE A O 1
ATOM 698 N N . ARG A 1 84 ? -5.937 -3.244 9.869 1.00 94.94 84 ARG A N 1
ATOM 699 C CA . ARG A 1 84 ? -5.132 -4.450 10.128 1.00 94.94 84 ARG A CA 1
ATOM 700 C C . ARG A 1 84 ? -4.373 -4.915 8.892 1.00 94.94 84 ARG A C 1
ATOM 702 O O . ARG A 1 84 ? -3.160 -5.111 8.980 1.00 94.94 84 ARG A O 1
ATOM 709 N N . ILE A 1 85 ? -5.063 -5.036 7.756 1.00 95.88 85 ILE A N 1
ATOM 710 C CA . ILE A 1 85 ? -4.453 -5.411 6.473 1.00 95.88 85 ILE A CA 1
ATOM 711 C C . ILE A 1 85 ? -3.327 -4.440 6.124 1.00 95.88 85 ILE A C 1
ATOM 713 O O . ILE A 1 85 ? -2.191 -4.855 5.892 1.00 95.88 85 ILE A O 1
ATOM 717 N N . LEU A 1 86 ? -3.624 -3.140 6.126 1.00 95.31 86 LEU A N 1
ATOM 718 C CA . LEU A 1 86 ? -2.667 -2.131 5.705 1.00 95.31 86 LEU A CA 1
ATOM 719 C C . LEU A 1 86 ? -1.452 -2.085 6.633 1.00 95.31 86 LEU A C 1
ATOM 721 O O . LEU A 1 86 ? -0.320 -2.036 6.160 1.00 95.31 86 LEU A O 1
ATOM 725 N N . THR A 1 87 ? -1.669 -2.163 7.946 1.00 94.25 87 THR A N 1
ATOM 726 C CA . THR A 1 87 ? -0.583 -2.175 8.934 1.00 94.25 87 THR A CA 1
ATOM 727 C C . THR A 1 87 ? 0.328 -3.387 8.751 1.00 94.25 87 THR A C 1
ATOM 729 O O . THR A 1 87 ? 1.550 -3.239 8.788 1.00 94.25 87 THR A O 1
ATOM 732 N N . ALA A 1 88 ? -0.235 -4.578 8.517 1.00 95.19 88 ALA A N 1
ATOM 733 C CA . ALA A 1 88 ? 0.554 -5.784 8.275 1.00 95.19 88 ALA A CA 1
ATOM 734 C C . ALA A 1 88 ? 1.432 -5.638 7.024 1.00 95.19 88 ALA A C 1
ATOM 736 O O . ALA A 1 88 ? 2.639 -5.882 7.086 1.00 95.19 88 ALA A O 1
ATOM 737 N N . VAL A 1 89 ? 0.859 -5.151 5.921 1.00 95.94 89 VAL A N 1
ATOM 738 C CA . VAL A 1 89 ? 1.599 -4.929 4.671 1.00 95.94 89 VAL A CA 1
ATOM 739 C C . VAL A 1 89 ? 2.683 -3.856 4.849 1.00 95.94 89 VAL A C 1
ATOM 741 O O . VAL A 1 89 ? 3.843 -4.095 4.519 1.00 95.94 89 VAL A O 1
ATOM 744 N N . LEU A 1 90 ? 2.369 -2.702 5.443 1.00 94.38 90 LEU A N 1
ATOM 745 C CA . LEU A 1 90 ? 3.340 -1.619 5.673 1.00 94.38 90 LEU A CA 1
ATOM 746 C C . LEU A 1 90 ? 4.463 -1.992 6.657 1.00 94.38 90 LEU A C 1
ATOM 748 O O . LEU A 1 90 ? 5.515 -1.350 6.684 1.00 94.38 90 LEU A O 1
ATOM 752 N N . ASN A 1 91 ? 4.256 -2.988 7.518 1.00 94.12 91 ASN A N 1
ATOM 753 C CA . ASN A 1 91 ? 5.300 -3.510 8.402 1.00 94.12 91 ASN A CA 1
ATOM 754 C C . ASN A 1 91 ? 6.204 -4.530 7.712 1.00 94.12 91 ASN A C 1
ATOM 756 O O . ASN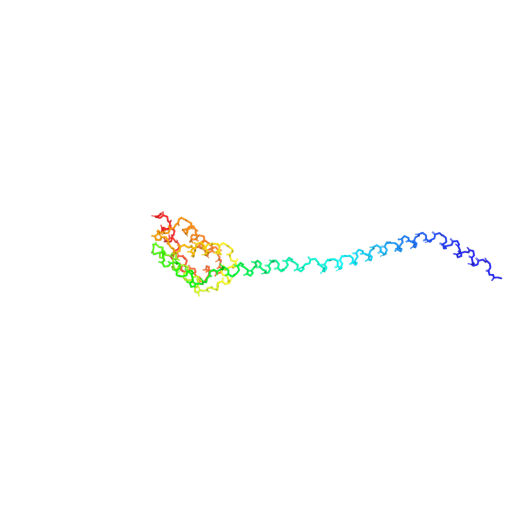 A 1 91 ? 7.366 -4.661 8.089 1.00 94.12 91 ASN A O 1
ATOM 760 N N . GLN A 1 92 ? 5.686 -5.228 6.707 1.00 94.94 92 GLN A N 1
ATOM 761 C CA . GLN A 1 92 ? 6.384 -6.319 6.042 1.00 94.94 92 GLN A CA 1
ATOM 762 C C . GLN A 1 92 ? 7.140 -5.881 4.779 1.00 94.94 92 GLN A C 1
ATOM 764 O O . GLN A 1 92 ? 8.070 -6.575 4.356 1.00 94.94 92 GLN A O 1
ATOM 769 N N . PHE A 1 93 ? 6.762 -4.742 4.192 1.00 94.00 93 PHE A N 1
ATOM 770 C CA . PHE A 1 93 ? 7.279 -4.251 2.916 1.00 94.00 93 PHE A CA 1
ATOM 771 C C . PHE A 1 93 ? 7.818 -2.821 3.008 1.00 94.00 93 PHE A C 1
ATOM 773 O O . PHE A 1 93 ? 7.307 -1.992 3.758 1.00 94.00 93 PHE A O 1
ATOM 780 N N . THR A 1 94 ? 8.850 -2.522 2.215 1.00 91.56 94 THR A N 1
ATOM 781 C CA . THR A 1 94 ? 9.382 -1.160 2.089 1.00 91.56 94 THR A CA 1
ATOM 782 C C . THR A 1 94 ? 8.449 -0.293 1.248 1.00 91.56 94 THR A C 1
ATOM 784 O O . THR A 1 94 ? 7.788 -0.784 0.330 1.00 91.56 94 THR A O 1
ATOM 787 N N . MET A 1 95 ? 8.432 1.015 1.517 1.00 88.81 95 MET A N 1
ATOM 788 C CA . MET A 1 95 ? 7.639 1.956 0.720 1.00 88.81 95 MET A CA 1
ATOM 789 C C . MET A 1 95 ? 8.056 1.938 -0.755 1.00 88.81 95 MET A C 1
ATOM 791 O O . MET A 1 95 ? 7.190 1.883 -1.618 1.00 88.81 95 MET A O 1
ATOM 795 N N . ASP A 1 96 ? 9.357 1.852 -1.050 1.00 88.88 96 ASP A N 1
ATOM 796 C CA . ASP A 1 96 ? 9.862 1.740 -2.426 1.00 88.88 96 ASP A CA 1
ATOM 797 C C . ASP A 1 96 ? 9.287 0.528 -3.170 1.00 88.88 96 ASP A C 1
ATOM 799 O O . ASP A 1 96 ? 8.888 0.631 -4.331 1.00 88.88 96 ASP A O 1
ATOM 803 N N . TYR A 1 97 ? 9.197 -0.623 -2.493 1.00 91.00 97 TYR A N 1
ATOM 804 C CA . TYR A 1 97 ? 8.583 -1.816 -3.068 1.00 91.00 97 TYR A CA 1
ATOM 805 C C . TYR A 1 97 ? 7.095 -1.588 -3.340 1.00 91.00 97 TYR A C 1
ATOM 807 O O . TYR A 1 97 ? 6.614 -1.883 -4.434 1.00 91.00 97 TYR A O 1
ATOM 815 N N . LEU A 1 98 ? 6.362 -1.024 -2.380 1.00 90.94 98 LEU A N 1
ATOM 816 C CA . LEU A 1 98 ? 4.935 -0.742 -2.543 1.00 90.94 98 LEU A CA 1
ATOM 817 C C . LEU A 1 98 ? 4.675 0.301 -3.641 1.00 90.94 98 LEU A C 1
ATOM 819 O O . LEU A 1 98 ? 3.680 0.207 -4.355 1.00 90.94 98 LEU A O 1
ATOM 823 N N . TYR A 1 99 ? 5.597 1.236 -3.861 1.00 89.00 99 TYR A N 1
ATOM 824 C CA . TYR A 1 99 ? 5.506 2.244 -4.918 1.00 89.00 99 TYR A CA 1
ATOM 825 C C . TYR A 1 99 ? 5.831 1.752 -6.319 1.00 89.00 99 TYR A C 1
ATOM 827 O O . TYR A 1 99 ? 5.492 2.432 -7.290 1.00 89.00 99 TYR A O 1
ATOM 835 N N . SER A 1 100 ? 6.367 0.537 -6.452 1.00 85.19 100 SER A N 1
ATOM 836 C CA . SER A 1 100 ? 6.400 -0.139 -7.751 1.00 85.19 100 SER A CA 1
ATOM 837 C C . SER A 1 100 ? 4.988 -0.406 -8.300 1.00 85.19 100 SER A C 1
ATOM 839 O O . SER A 1 100 ? 4.792 -0.447 -9.516 1.00 85.19 100 SER A O 1
ATOM 841 N N . TYR A 1 101 ? 3.979 -0.491 -7.423 1.00 86.50 101 TYR A N 1
ATOM 842 C CA . TYR A 1 101 ? 2.578 -0.637 -7.801 1.00 86.50 101 TYR A CA 1
ATOM 843 C C . TYR A 1 101 ? 1.946 0.743 -8.017 1.00 86.50 101 TYR A C 1
ATOM 845 O O . TYR A 1 101 ? 1.500 1.412 -7.084 1.00 86.50 101 TYR A O 1
ATOM 853 N N . GLY A 1 102 ? 1.866 1.173 -9.278 1.00 84.44 102 GLY A N 1
ATOM 854 C CA . GLY A 1 102 ? 1.349 2.502 -9.633 1.00 84.44 102 GLY A CA 1
ATOM 855 C C . GLY A 1 102 ? -0.086 2.789 -9.160 1.00 84.44 102 GLY A C 1
ATOM 856 O O . GLY A 1 102 ? -0.439 3.951 -8.959 1.00 84.44 102 GLY A O 1
ATOM 857 N N . GLU A 1 103 ? -0.911 1.759 -8.957 1.00 84.50 103 GLU A N 1
ATOM 858 C CA . GLU A 1 103 ? -2.252 1.902 -8.373 1.00 84.50 103 GLU A CA 1
ATOM 859 C C . GLU A 1 103 ? -2.207 2.214 -6.872 1.00 84.50 103 GLU A C 1
ATOM 861 O O . GLU A 1 103 ? -2.970 3.064 -6.409 1.00 84.50 103 GLU A O 1
ATOM 866 N N . LEU A 1 104 ? -1.266 1.615 -6.130 1.00 90.88 104 LEU A N 1
ATOM 867 C CA . LEU A 1 104 ? -1.065 1.914 -4.711 1.00 90.88 104 LEU A CA 1
ATOM 868 C C . LEU A 1 104 ? -0.623 3.355 -4.509 1.00 90.88 104 LEU A C 1
ATOM 870 O O . LEU A 1 104 ? -1.142 4.014 -3.619 1.00 90.88 104 LEU A O 1
ATOM 874 N N . VAL A 1 105 ? 0.267 3.872 -5.361 1.00 88.75 105 VAL A N 1
ATOM 875 C CA . VAL A 1 105 ? 0.705 5.277 -5.305 1.00 88.75 105 VAL A CA 1
ATOM 876 C C . VAL A 1 105 ? -0.497 6.227 -5.302 1.00 88.75 105 VAL A C 1
ATOM 878 O O . VAL A 1 105 ? -0.619 7.075 -4.423 1.00 88.75 105 VAL A O 1
ATOM 881 N N . LYS A 1 106 ? -1.426 6.049 -6.249 1.00 87.50 106 LYS A N 1
ATOM 882 C CA . LYS A 1 106 ? -2.629 6.891 -6.356 1.00 87.50 106 LYS A CA 1
ATOM 883 C C . LYS A 1 106 ? -3.556 6.719 -5.155 1.00 87.50 106 LYS A C 1
ATOM 885 O O . LYS A 1 106 ? -4.107 7.700 -4.652 1.00 87.50 106 LYS A O 1
ATOM 890 N N . ALA A 1 107 ? -3.733 5.478 -4.705 1.00 90.12 107 ALA A N 1
ATOM 891 C CA . ALA A 1 107 ? -4.569 5.177 -3.555 1.00 90.12 107 ALA A CA 1
ATOM 892 C C . ALA A 1 107 ? -3.994 5.804 -2.273 1.00 90.12 107 ALA A C 1
ATOM 894 O O . ALA A 1 107 ? -4.741 6.429 -1.527 1.00 90.12 107 ALA A O 1
ATOM 895 N N . PHE A 1 108 ? -2.679 5.717 -2.050 1.00 90.50 108 PHE A N 1
ATOM 896 C CA . PHE A 1 108 ? -2.008 6.303 -0.889 1.00 90.50 108 PHE A CA 1
ATOM 897 C C . PHE A 1 108 ? -2.158 7.819 -0.855 1.00 90.50 108 PHE A C 1
ATOM 899 O O . PHE A 1 108 ? -2.589 8.343 0.168 1.00 90.50 108 PHE A O 1
ATOM 906 N N . SER A 1 109 ? -1.907 8.509 -1.973 1.00 86.75 109 SER A N 1
ATOM 907 C CA . SER A 1 109 ? -2.141 9.958 -2.075 1.00 86.75 109 SER A CA 1
ATOM 908 C C . SER A 1 109 ? -3.585 10.331 -1.714 1.00 86.75 109 SER A C 1
ATOM 910 O O . SER A 1 109 ? -3.824 11.256 -0.944 1.00 86.75 109 SER A O 1
ATOM 912 N N . THR A 1 110 ? -4.559 9.543 -2.181 1.00 85.62 110 THR A N 1
ATOM 913 C CA . THR A 1 110 ? -5.985 9.778 -1.893 1.00 85.62 110 THR A CA 1
ATOM 914 C C . THR A 1 110 ? -6.328 9.627 -0.405 1.00 85.62 110 THR A C 1
ATOM 916 O O . THR A 1 110 ? -7.232 10.305 0.084 1.00 85.62 110 THR A O 1
ATOM 919 N N . LEU A 1 111 ? -5.634 8.751 0.333 1.00 84.94 111 LEU 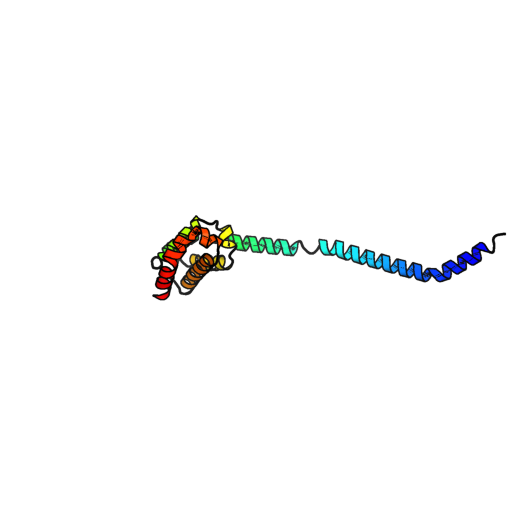A N 1
ATOM 920 C CA . LEU A 1 111 ? -5.853 8.606 1.776 1.00 84.94 111 LEU A CA 1
ATOM 921 C C . LEU A 1 111 ? -5.280 9.790 2.568 1.00 84.94 111 LEU A C 1
ATOM 923 O O . LEU A 1 111 ? -5.914 10.217 3.531 1.00 84.94 111 LEU A O 1
ATOM 927 N N . VAL A 1 112 ? -4.126 10.332 2.161 1.00 81.69 112 VAL A N 1
ATOM 928 C CA . VAL A 1 112 ? -3.406 11.372 2.925 1.00 81.69 112 VAL A CA 1
ATOM 929 C C . VAL A 1 112 ? -3.884 12.804 2.663 1.00 81.69 112 VAL A C 1
ATOM 931 O O . VAL A 1 112 ? -3.747 13.648 3.543 1.00 81.69 112 VAL A O 1
ATOM 934 N N . ASP A 1 113 ? -4.487 13.100 1.508 1.00 73.88 113 ASP A N 1
ATOM 935 C CA . ASP A 1 113 ? -4.840 14.476 1.106 1.00 73.88 113 ASP A CA 1
ATOM 936 C C . ASP A 1 113 ? -6.062 15.086 1.838 1.00 73.88 113 ASP A C 1
ATOM 938 O O . ASP A 1 113 ? -6.471 16.212 1.548 1.00 73.88 113 ASP A O 1
ATOM 942 N N . PHE A 1 114 ? -6.669 14.388 2.805 1.00 60.47 114 PHE A N 1
ATOM 943 C CA . PHE A 1 114 ? -7.990 14.752 3.344 1.00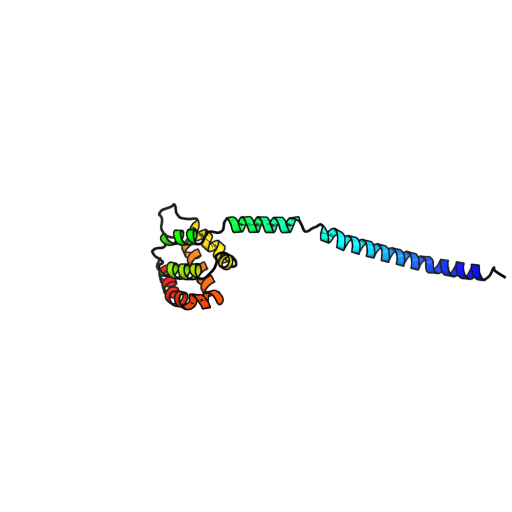 60.47 114 PHE A CA 1
ATOM 944 C C . PHE A 1 114 ? -8.115 15.256 4.806 1.00 60.47 114 PHE A C 1
ATOM 946 O O . PHE A 1 114 ? -9.218 15.686 5.160 1.00 60.47 114 PHE A O 1
ATOM 953 N N . PRO A 1 115 ? -7.112 15.300 5.706 1.00 52.84 115 PRO A N 1
ATOM 954 C CA . PRO A 1 115 ? -7.401 15.499 7.127 1.00 52.84 115 PRO A CA 1
ATOM 955 C C . PRO A 1 115 ? -7.610 16.982 7.482 1.00 52.84 115 PRO A C 1
ATOM 957 O O . PRO A 1 115 ? -6.780 17.568 8.169 1.00 52.84 115 PRO A O 1
ATOM 960 N N . LYS A 1 116 ? -8.688 17.634 7.009 1.00 52.56 116 LYS A N 1
ATOM 961 C CA . LYS A 1 116 ? -9.099 18.987 7.464 1.00 52.56 116 LYS A CA 1
ATOM 962 C C . LYS A 1 116 ? -10.609 19.278 7.502 1.00 52.56 116 LYS A C 1
ATOM 964 O O . LYS A 1 116 ? -10.966 20.369 7.936 1.00 52.56 116 LYS A O 1
ATOM 969 N N . SER A 1 117 ? -11.505 18.379 7.072 1.00 50.22 117 SER A N 1
ATOM 970 C CA . SER A 1 117 ? -12.935 18.738 6.917 1.00 50.22 117 SER A CA 1
ATOM 971 C C . SER A 1 117 ? -13.883 18.267 8.033 1.00 50.22 117 SER A C 1
ATOM 973 O O . SER A 1 117 ? -14.992 18.787 8.124 1.00 50.22 117 SER A O 1
ATOM 975 N N . GLY A 1 118 ? -13.481 17.313 8.885 1.00 56.41 118 GLY A N 1
ATOM 976 C CA . GLY A 1 118 ? -14.329 16.780 9.968 1.00 56.41 118 GLY A CA 1
ATOM 977 C C . GLY A 1 118 ? -15.554 15.979 9.498 1.00 56.41 118 GLY A C 1
ATOM 978 O O . GLY A 1 118 ? -16.386 15.584 10.312 1.00 56.41 118 GLY A O 1
ATOM 979 N N . LEU A 1 119 ? -15.679 15.739 8.192 1.00 58.06 119 LEU A N 1
ATOM 980 C CA . LEU A 1 119 ? -16.675 14.851 7.607 1.00 58.06 119 LEU A CA 1
ATOM 981 C C . LEU A 1 119 ? -16.025 13.476 7.446 1.00 58.06 119 LEU A C 1
ATOM 983 O O . LEU A 1 119 ? -14.863 13.400 7.058 1.00 58.06 119 LEU A O 1
ATOM 987 N N . GLY A 1 120 ? -16.756 12.412 7.789 1.00 69.50 120 GLY A N 1
ATOM 988 C CA . GLY A 1 120 ? -16.255 11.035 7.732 1.00 69.50 120 GLY A CA 1
ATOM 989 C C . GLY A 1 120 ? -15.754 10.604 6.345 1.00 69.50 120 GLY A C 1
ATOM 990 O O . GLY A 1 120 ? -15.724 11.380 5.393 1.00 69.50 120 GLY A O 1
ATOM 991 N N . ILE A 1 121 ? -15.377 9.333 6.218 1.00 77.56 121 ILE A N 1
ATOM 992 C CA . ILE A 1 121 ? -14.730 8.803 5.007 1.00 77.56 121 ILE A CA 1
ATOM 993 C C . ILE A 1 121 ? -15.549 9.067 3.737 1.00 77.56 121 ILE A C 1
ATOM 995 O O . ILE A 1 121 ? -16.712 8.674 3.630 1.00 77.56 121 ILE A O 1
ATOM 999 N N . SER A 1 122 ? -14.911 9.676 2.739 1.00 80.62 122 SER A N 1
ATOM 1000 C CA . SER A 1 122 ? -15.515 9.928 1.428 1.00 80.62 122 SER A CA 1
ATOM 1001 C C . SER A 1 122 ? -15.598 8.666 0.558 1.00 80.62 122 SER A C 1
ATOM 1003 O O . SER A 1 122 ? -14.827 7.715 0.710 1.00 80.62 122 SER A O 1
ATOM 1005 N N . ALA A 1 123 ? -16.478 8.680 -0.449 1.00 83.88 123 ALA A N 1
ATOM 1006 C CA . ALA A 1 123 ? -16.550 7.606 -1.446 1.00 83.88 123 ALA A CA 1
ATOM 1007 C C . ALA A 1 123 ? -15.206 7.374 -2.172 1.00 83.88 123 ALA A C 1
ATOM 1009 O O . ALA A 1 123 ? -14.859 6.235 -2.481 1.00 83.88 123 ALA A O 1
ATOM 1010 N N . ALA A 1 124 ? -14.421 8.434 -2.396 1.00 84.75 124 ALA A N 1
ATOM 1011 C CA . ALA A 1 124 ? -13.105 8.342 -3.026 1.00 84.75 124 ALA A CA 1
ATOM 1012 C C . ALA A 1 124 ? -12.082 7.614 -2.137 1.00 84.75 124 ALA A C 1
ATOM 1014 O O . ALA A 1 124 ? -11.345 6.758 -2.621 1.00 84.75 124 ALA A O 1
ATOM 1015 N N . GLN A 1 125 ? -12.074 7.892 -0.831 1.00 86.06 125 GLN A N 1
ATOM 1016 C CA . GLN A 1 125 ? -11.203 7.192 0.119 1.00 86.06 125 GLN A CA 1
ATOM 1017 C C . GLN A 1 125 ? -11.600 5.727 0.271 1.00 86.06 125 GLN A C 1
ATOM 1019 O O . GLN A 1 125 ? -10.737 4.857 0.259 1.00 86.06 125 GLN A O 1
ATOM 1024 N N . ARG A 1 126 ? -12.903 5.430 0.319 1.00 88.25 126 ARG A N 1
ATOM 1025 C CA . ARG A 1 126 ? -13.394 4.046 0.296 1.00 88.25 126 ARG A CA 1
ATOM 1026 C C . ARG A 1 126 ? -12.910 3.299 -0.946 1.00 88.25 126 ARG A C 1
ATOM 1028 O O . ARG A 1 126 ? -12.398 2.187 -0.836 1.00 88.25 126 ARG A O 1
ATOM 1035 N N . ALA A 1 127 ? -12.999 3.926 -2.118 1.00 89.19 127 ALA A N 1
ATOM 1036 C CA . ALA A 1 127 ? -12.470 3.358 -3.355 1.00 89.19 127 ALA A CA 1
ATOM 1037 C C . ALA A 1 127 ? -10.943 3.153 -3.298 1.00 89.19 127 ALA A C 1
ATOM 1039 O O . ALA A 1 127 ? -10.451 2.124 -3.766 1.00 89.19 127 ALA A O 1
ATOM 1040 N N . ALA A 1 128 ? -10.196 4.079 -2.688 1.00 91.12 128 ALA A N 1
ATOM 1041 C CA . ALA A 1 128 ? -8.756 3.938 -2.478 1.00 91.12 128 ALA A CA 1
ATOM 1042 C C . ALA A 1 128 ? -8.420 2.748 -1.562 1.00 91.12 128 ALA A C 1
ATOM 1044 O O . ALA A 1 128 ? -7.571 1.936 -1.925 1.00 91.12 128 ALA A O 1
ATOM 1045 N N . MET A 1 129 ? -9.133 2.578 -0.442 1.00 92.38 129 MET A N 1
ATOM 1046 C CA . MET A 1 129 ? -8.968 1.424 0.454 1.00 92.38 129 MET A CA 1
ATOM 1047 C C . MET A 1 129 ? -9.218 0.101 -0.281 1.00 92.38 129 MET A C 1
ATOM 1049 O O . MET A 1 129 ? -8.386 -0.804 -0.236 1.00 92.38 129 MET A O 1
ATOM 1053 N N . ILE A 1 130 ? -10.323 0.007 -1.031 1.00 93.06 130 ILE A N 1
ATOM 1054 C CA . ILE A 1 130 ? -10.659 -1.191 -1.818 1.00 93.06 130 ILE A CA 1
ATOM 1055 C C . ILE A 1 130 ? -9.577 -1.484 -2.859 1.00 93.06 130 ILE A C 1
ATOM 1057 O O . ILE A 1 130 ? -9.188 -2.637 -3.043 1.00 93.06 130 ILE A O 1
ATOM 1061 N N . THR A 1 131 ? -9.068 -0.448 -3.526 1.00 93.56 131 THR A N 1
ATOM 1062 C CA . THR A 1 131 ? -7.991 -0.589 -4.513 1.00 93.56 131 THR A CA 1
ATOM 1063 C C . THR A 1 131 ? -6.734 -1.165 -3.868 1.00 93.56 131 THR A C 1
ATOM 1065 O O . THR A 1 131 ? -6.163 -2.109 -4.406 1.00 93.56 131 THR A O 1
ATOM 1068 N N . MET A 1 132 ? -6.337 -0.677 -2.688 1.00 94.19 132 MET A N 1
ATOM 1069 C CA . MET A 1 132 ? -5.176 -1.220 -1.977 1.00 94.19 132 MET A CA 1
ATOM 1070 C C . MET A 1 132 ? -5.335 -2.699 -1.658 1.00 94.19 132 MET A C 1
ATOM 1072 O O . MET A 1 132 ? -4.473 -3.499 -2.011 1.00 94.19 132 MET A O 1
ATOM 1076 N N . VAL A 1 133 ? -6.457 -3.071 -1.041 1.00 94.69 133 VAL A N 1
ATOM 1077 C CA . VAL A 1 133 ? -6.711 -4.462 -0.653 1.00 94.69 133 VAL A CA 1
ATOM 1078 C C . VAL A 1 133 ? -6.728 -5.379 -1.881 1.00 94.69 133 VAL A C 1
ATOM 1080 O O . VAL A 1 133 ? -6.153 -6.467 -1.846 1.00 94.69 133 VAL A O 1
ATOM 1083 N N . ARG A 1 134 ? -7.300 -4.931 -3.006 1.00 93.62 134 ARG A N 1
ATOM 1084 C CA . ARG A 1 134 ? -7.266 -5.678 -4.274 1.00 93.62 134 ARG A CA 1
ATOM 1085 C C . ARG A 1 134 ? -5.854 -5.876 -4.806 1.00 93.62 134 ARG A C 1
ATOM 1087 O O . ARG A 1 134 ? -5.517 -6.975 -5.234 1.00 93.62 134 ARG A O 1
ATOM 1094 N N . VAL A 1 135 ? -5.017 -4.843 -4.772 1.00 93.06 135 VAL A N 1
ATOM 1095 C CA . VAL A 1 135 ? -3.625 -4.969 -5.224 1.00 93.06 135 VAL A CA 1
ATOM 1096 C C . VAL A 1 135 ? -2.841 -5.910 -4.306 1.00 93.06 135 VAL A C 1
ATOM 1098 O O . VAL A 1 135 ? -2.089 -6.747 -4.799 1.00 93.06 135 VAL A O 1
ATOM 1101 N N . PHE A 1 136 ? -3.044 -5.832 -2.987 1.00 94.62 136 PHE A N 1
ATOM 1102 C CA . PHE A 1 136 ? -2.376 -6.718 -2.027 1.00 94.62 136 PHE A CA 1
ATOM 1103 C C . PHE A 1 136 ? -2.756 -8.185 -2.221 1.00 94.62 136 PHE A C 1
ATOM 1105 O O . PHE A 1 136 ? -1.875 -9.038 -2.230 1.00 94.62 136 PHE A O 1
ATOM 1112 N N . THR A 1 137 ? -4.043 -8.464 -2.426 1.00 90.62 137 THR A N 1
ATOM 1113 C CA . THR A 1 137 ? -4.549 -9.825 -2.680 1.00 90.62 137 THR A CA 1
ATOM 1114 C C . THR A 1 137 ? -4.159 -10.355 -4.059 1.00 90.62 137 THR A C 1
ATOM 1116 O O . THR A 1 137 ? -3.989 -11.556 -4.223 1.00 90.62 137 THR A O 1
ATOM 1119 N N . SER A 1 138 ? -3.958 -9.476 -5.045 1.00 90.75 138 SER A N 1
ATOM 1120 C CA . SER A 1 138 ? -3.497 -9.869 -6.386 1.00 90.75 138 SER A CA 1
ATOM 1121 C C . SER A 1 138 ? -1.987 -10.123 -6.462 1.00 90.75 138 SER A C 1
ATOM 1123 O O . SER A 1 138 ? -1.505 -10.678 -7.445 1.00 90.75 138 SER A O 1
ATOM 1125 N N . SER A 1 139 ? -1.216 -9.671 -5.470 1.00 92.06 139 SER A N 1
ATOM 1126 C CA . SER A 1 139 ? 0.233 -9.857 -5.437 1.00 92.06 139 SER A CA 1
ATOM 1127 C C . SER A 1 139 ? 0.582 -11.152 -4.713 1.00 92.06 139 SER A C 1
ATOM 1129 O O . SER A 1 139 ? 0.503 -11.214 -3.487 1.00 92.06 139 SER A O 1
ATOM 1131 N N . ASP A 1 140 ? 1.061 -12.157 -5.450 1.00 90.25 140 ASP A N 1
ATOM 1132 C CA . ASP A 1 140 ? 1.482 -13.447 -4.881 1.00 90.25 140 ASP A CA 1
ATOM 1133 C C . ASP A 1 140 ? 2.513 -13.284 -3.755 1.00 90.25 140 ASP A C 1
ATOM 1135 O O . ASP A 1 140 ? 2.470 -13.982 -2.743 1.00 90.25 140 ASP A O 1
ATOM 1139 N N . PHE A 1 141 ? 3.436 -12.326 -3.894 1.00 92.81 141 PHE A N 1
ATOM 1140 C CA . PHE A 1 141 ? 4.484 -12.098 -2.899 1.00 92.81 141 PHE A CA 1
ATOM 1141 C C . PHE A 1 141 ? 3.946 -11.456 -1.615 1.00 92.81 141 PHE A C 1
ATOM 1143 O O . PHE A 1 141 ? 4.349 -11.841 -0.515 1.00 92.81 141 PHE A O 1
ATOM 1150 N N . ILE A 1 142 ? 3.016 -10.502 -1.738 1.00 93.38 142 ILE A N 1
ATOM 1151 C CA . ILE A 1 142 ? 2.344 -9.906 -0.576 1.00 93.38 142 ILE A CA 1
ATOM 1152 C C . ILE A 1 142 ? 1.442 -10.947 0.081 1.00 93.38 142 ILE A C 1
ATOM 1154 O O . ILE A 1 142 ? 1.527 -11.140 1.293 1.00 93.38 142 ILE A O 1
ATOM 1158 N N . SER A 1 143 ? 0.669 -11.684 -0.713 1.00 90.69 143 SER A N 1
ATOM 1159 C CA . SER A 1 143 ? -0.185 -12.771 -0.240 1.00 90.69 143 SER A CA 1
ATOM 1160 C C . SER A 1 143 ? 0.609 -13.861 0.477 1.00 90.69 143 SER A C 1
ATOM 1162 O O . SER A 1 143 ? 0.173 -14.357 1.505 1.00 90.69 143 SER A O 1
ATOM 1164 N N . GLN A 1 144 ? 1.809 -14.218 0.021 1.00 92.75 144 GLN A N 1
ATOM 1165 C CA . GLN A 1 144 ? 2.619 -15.227 0.711 1.00 92.75 144 GLN A CA 1
ATOM 1166 C C . GLN A 1 144 ? 3.107 -14.755 2.090 1.00 92.75 144 GLN A C 1
ATOM 1168 O O . GLN A 1 144 ? 3.282 -15.565 2.999 1.00 92.75 144 GLN A O 1
ATOM 1173 N N . LYS A 1 145 ? 3.374 -13.454 2.254 1.00 94.69 145 LYS A N 1
ATOM 1174 C CA . LYS A 1 145 ? 3.926 -12.890 3.497 1.00 94.69 145 LYS A CA 1
ATOM 1175 C C . LYS A 1 145 ? 2.864 -12.401 4.476 1.00 94.69 145 LYS A C 1
ATOM 1177 O O . LYS A 1 145 ? 3.113 -12.413 5.676 1.00 94.69 145 LYS A O 1
ATOM 1182 N N . CYS A 1 146 ? 1.716 -11.963 3.972 1.00 95.88 146 CYS A N 1
ATOM 1183 C CA . CYS A 1 146 ? 0.626 -11.376 4.750 1.00 95.88 146 CYS A CA 1
ATOM 1184 C C . CYS A 1 146 ? -0.695 -12.147 4.601 1.00 95.88 146 CYS A C 1
ATOM 1186 O O . CYS A 1 146 ? -1.720 -11.652 5.057 1.00 95.88 146 CYS A O 1
ATOM 1188 N N . GLY A 1 147 ? -0.680 -13.325 3.970 1.00 90.44 147 GLY A N 1
ATOM 1189 C CA . GLY A 1 147 ? -1.873 -14.084 3.577 1.00 90.44 147 GLY A CA 1
ATOM 1190 C C . GLY A 1 147 ? -2.837 -14.350 4.718 1.00 90.44 147 GLY A C 1
ATOM 1191 O O . GLY A 1 147 ? -4.006 -14.044 4.581 1.00 90.44 147 GLY A O 1
ATOM 1192 N N . GLU A 1 148 ? -2.340 -14.780 5.878 1.00 93.50 148 GLU A N 1
ATOM 1193 C CA . GLU A 1 148 ? -3.182 -15.007 7.062 1.00 93.50 148 GLU A CA 1
ATOM 1194 C C . GLU A 1 148 ? -3.984 -13.753 7.448 1.00 93.50 148 GLU A C 1
ATOM 1196 O O . GLU A 1 148 ? -5.198 -13.809 7.619 1.00 93.50 148 GLU A O 1
ATOM 1201 N N . VAL A 1 149 ? -3.334 -12.583 7.492 1.00 95.69 149 VAL A N 1
ATOM 1202 C CA . VAL A 1 149 ? -4.014 -11.320 7.819 1.00 95.69 149 VAL A CA 1
ATOM 1203 C C . VAL A 1 149 ? -4.962 -10.892 6.701 1.00 95.69 149 VAL A C 1
ATOM 1205 O O . VAL A 1 149 ? -6.032 -10.354 6.991 1.00 95.69 149 VAL A O 1
ATOM 1208 N N . LEU A 1 150 ? -4.582 -11.097 5.439 1.00 95.00 150 LEU A N 1
ATOM 1209 C CA . LEU A 1 150 ? -5.434 -10.782 4.294 1.00 95.00 150 LEU A CA 1
ATOM 1210 C C . LEU A 1 150 ? -6.700 -11.641 4.320 1.00 95.00 150 LEU A C 1
ATOM 1212 O O . LEU A 1 150 ? -7.791 -11.083 4.308 1.00 95.00 150 LEU A O 1
ATOM 1216 N N . ASP A 1 151 ? -6.564 -12.954 4.452 1.00 92.88 151 ASP A N 1
ATOM 1217 C CA . ASP A 1 151 ? -7.670 -13.911 4.433 1.00 92.88 151 ASP A CA 1
ATOM 1218 C C . ASP A 1 151 ? -8.637 -13.680 5.603 1.00 92.88 151 ASP A C 1
ATOM 1220 O O . ASP A 1 151 ? -9.851 -13.641 5.416 1.00 92.88 151 ASP A O 1
ATOM 1224 N N . GLU A 1 152 ? -8.122 -13.440 6.812 1.00 95.12 152 GLU A N 1
ATOM 1225 C CA . GLU A 1 152 ? -8.959 -13.214 7.998 1.00 95.12 152 GLU A CA 1
ATOM 1226 C C . GLU A 1 152 ? -9.784 -11.921 7.957 1.00 95.12 152 GLU A C 1
ATOM 1228 O O . GLU A 1 152 ? -10.800 -11.801 8.655 1.00 95.12 152 GLU A O 1
ATOM 1233 N N . ASN A 1 153 ? -9.310 -10.916 7.221 1.00 96.62 153 ASN A N 1
ATOM 1234 C CA . ASN A 1 153 ? -9.856 -9.561 7.276 1.00 96.62 153 ASN A CA 1
ATOM 1235 C C . ASN A 1 153 ? -10.460 -9.109 5.940 1.00 96.62 153 ASN A C 1
ATOM 1237 O O . ASN A 1 153 ? -11.165 -8.104 5.931 1.00 96.62 153 ASN A O 1
ATOM 1241 N N . PHE A 1 154 ? -10.238 -9.821 4.832 1.00 94.44 154 PHE A N 1
ATOM 1242 C CA . PHE A 1 154 ? -10.738 -9.427 3.513 1.00 94.44 154 PHE A CA 1
ATOM 1243 C C . PHE A 1 154 ? -12.266 -9.398 3.464 1.00 94.44 154 PHE A C 1
ATOM 1245 O O . PHE A 1 154 ? -12.840 -8.350 3.173 1.00 94.44 154 PHE A O 1
ATOM 1252 N N . ASP A 1 155 ? -12.926 -10.506 3.807 1.00 93.56 155 ASP A N 1
ATOM 1253 C CA . ASP A 1 155 ? -14.392 -10.589 3.766 1.00 93.56 155 ASP A CA 1
ATOM 1254 C C . ASP A 1 155 ? -15.029 -9.568 4.717 1.00 93.56 155 ASP A C 1
ATOM 1256 O O . ASP A 1 155 ? -15.943 -8.836 4.342 1.00 93.56 155 ASP A O 1
ATOM 1260 N N . ARG A 1 156 ? -14.460 -9.422 5.920 1.00 94.88 156 ARG A N 1
ATOM 1261 C CA . ARG A 1 156 ? -14.904 -8.423 6.902 1.00 94.88 156 ARG A CA 1
ATOM 1262 C C . ARG A 1 156 ? -14.752 -6.998 6.383 1.00 94.88 156 ARG A C 1
ATOM 1264 O O . ARG A 1 156 ? -15.650 -6.185 6.567 1.00 94.88 156 ARG A O 1
ATOM 1271 N N . PHE A 1 157 ? -13.645 -6.694 5.712 1.00 94.62 157 PHE A N 1
ATOM 1272 C CA . PHE A 1 157 ? -13.452 -5.393 5.085 1.00 94.62 157 PHE A CA 1
ATOM 1273 C C . PHE A 1 157 ? -14.481 -5.144 3.973 1.00 94.62 157 PHE A C 1
ATOM 1275 O O . PHE A 1 157 ? -15.001 -4.035 3.859 1.00 94.62 157 PHE A O 1
ATOM 1282 N N . MET A 1 158 ? -14.808 -6.155 3.167 1.00 92.62 158 MET A N 1
ATOM 1283 C CA . MET A 1 158 ? -15.834 -6.029 2.127 1.00 92.62 158 MET A CA 1
ATOM 1284 C C . MET A 1 158 ? -17.229 -5.784 2.723 1.00 92.62 158 MET A C 1
ATOM 1286 O O . MET A 1 158 ? -17.986 -4.965 2.192 1.00 92.62 158 MET A O 1
ATOM 1290 N N . ASP A 1 159 ? -17.547 -6.411 3.855 1.00 92.31 159 ASP A N 1
ATOM 1291 C CA . ASP A 1 159 ? -18.778 -6.154 4.608 1.00 92.31 159 ASP A CA 1
ATOM 1292 C C . ASP A 1 159 ? -18.799 -4.725 5.187 1.00 92.31 159 ASP A C 1
ATOM 1294 O O . ASP A 1 159 ? -19.754 -3.978 4.967 1.00 92.31 159 ASP A O 1
ATOM 1298 N N . GLU A 1 160 ? -17.717 -4.286 5.841 1.00 91.81 160 GLU A N 1
ATOM 1299 C CA . GLU A 1 160 ? -17.545 -2.910 6.347 1.00 91.81 160 GLU A CA 1
ATOM 1300 C C . GLU A 1 160 ? -17.724 -1.868 5.224 1.00 91.81 160 GLU A C 1
ATOM 1302 O O . GLU A 1 160 ? -18.419 -0.855 5.380 1.00 91.81 160 GLU A O 1
ATOM 1307 N N . ALA A 1 161 ? -17.134 -2.145 4.058 1.00 86.75 161 ALA A N 1
ATOM 1308 C CA . ALA A 1 161 ? -17.152 -1.269 2.895 1.00 86.75 161 ALA A CA 1
ATOM 1309 C C . ALA A 1 161 ? -18.462 -1.283 2.103 1.00 86.75 161 ALA A C 1
ATOM 1311 O O . ALA A 1 161 ? -18.684 -0.354 1.325 1.00 86.75 161 ALA A O 1
ATOM 1312 N N . SER A 1 162 ? -19.328 -2.275 2.292 1.00 83.19 162 SER A N 1
ATOM 1313 C CA . SER A 1 162 ? -20.645 -2.338 1.643 1.00 83.19 162 SER A CA 1
ATOM 1314 C C . SER A 1 162 ? -21.778 -1.809 2.526 1.00 83.19 162 SER A C 1
ATOM 1316 O O . SER A 1 162 ? -22.788 -1.339 2.007 1.00 83.19 162 SER A O 1
ATOM 1318 N N . ALA A 1 163 ? -21.605 -1.829 3.850 1.00 71.62 163 ALA A N 1
ATOM 1319 C CA . ALA A 1 163 ? -22.618 -1.422 4.823 1.00 71.62 163 ALA A CA 1
ATOM 1320 C C . ALA A 1 163 ? -22.780 0.103 5.005 1.00 71.62 163 ALA A C 1
ATOM 1322 O O . ALA A 1 163 ? -23.549 0.539 5.864 1.00 71.62 163 ALA A O 1
ATOM 1323 N N . SER A 1 164 ? -22.049 0.932 4.254 1.00 57.97 164 SER A N 1
ATOM 1324 C CA . SER A 1 164 ? -22.010 2.392 4.437 1.00 57.97 164 SER A CA 1
ATOM 1325 C C . SER A 1 164 ? -21.915 3.171 3.137 1.00 57.97 164 SER A C 1
ATOM 1327 O O . SER A 1 164 ? -22.179 4.390 3.201 1.00 57.97 164 SER A O 1
#

Radius of gyration: 34.34 Å; chains: 1; bounding box: 83×34×91 Å

pLDDT: mean 77.79, std 16.57, range [45.69, 96.62]

Foldseek 3Di:
DPPVVVVVVVVVCVVCVVVVVVVVVVVVVVVVVVCCCVVVVVPPPPPVVVVVVVVVVVLVVPQDDLVLLLVLCVLVVLQVLLNQLSVQLSVVDDPVVLVVPVLLRVLSCQSRVDPDDPDGDDPSNLVSSVSVLVVLVVDPVSCVRCVVSSVVRVVVNVVSSVVD

Sequence (164 aa):
MNYWLTQSFSGYLSQHMNELIVTGIVVCALFIVIVYLTFFRRRHEPGIQQLIETQFLEKTRNLPTKEEILNAIVEFDRYPSFIRILTAVLNQFTMDYLYSYGELVKAFSTLVDFPKSGLGISAAQRAAMITMVRVFTSSDFISQKCGEVLDENFDRFMDEASAS

Secondary structure (DSSP, 8-state):
--SHHHHHHHHHHHHHHHHHHHHHHHHHHHHHHHHHHHHHHHHS-HHHHHHHHHHHHHHHHTSPPHHHHHHHGGG-TT-HHHHHHHHHHHHHS-HHHHHTSHHHHHHHHHHHS-TTS-----HHHHHHHHHHHHHHHH-HHHHHHHHHHHHHHHHHHHHHHH--